Protein AF-A0A7N5JPD9-F1 (afdb_monomer_lite)

Sequence (90 aa):
MEQEREDRVYQAKLAEQAERYDEMVESMKKVAGMDVELTVEERNLLSVAYKNVIGARRASWRIISSIEQKEENKGGHEKVPKMKEYRHTV

Secondary structure (DSSP, 8-state):
-HHHHHHHHHHHHHHHHTT-HHHHHHHHHHHHTTSSPPPHHHHHHHHHHHHHHHHHHHHHHHHHHHHHHHHHTTT-TTHHHHHHHHHHT-

Foldseek 3Di:
DVVLLVVLLVQLVVCVVVVVLVSNCVSLVVNVVPPDDDDPSSVVSNVVSVCSVVVVLVVVLVVLVVVLVVCVVVVVVPVNVVSVVVSVVD

pLDDT: mean 93.78, std 5.42, range [66.06, 98.12]

InterPro domains:
  IPR000308 14-3-3 protein [PR00305] (37-66)
  IPR000308 14-3-3 protein [PR00305] (86-90)
  IPR000308 14-3-3 protein [PTHR18860] (5-90)
  IPR023409 14-3-3 protein, conserved site [PS00796] (43-53)
  IPR023410 14-3-3 domain [PF00244] (12-90)
  IPR023410 14-3-3 domain [SM00101] (5-90)
  IPR036815 14-3-3 domain superfamily [G3DSA:1.20.190.20] (1-90)
  IPR036815 14-3-3 domain superfamily [SSF48445] (4-89)

Radius of gyration: 18.73 Å; chains: 1; bounding box: 42×19×48 Å

Organism: Ailuropoda melanoleuca (NCBI:txid9646)

Structure (mmCIF, N/CA/C/O backbone):
data_AF-A0A7N5JPD9-F1
#
_entry.id   AF-A0A7N5JPD9-F1
#
loop_
_atom_site.group_PDB
_atom_site.id
_atom_site.type_symbol
_atom_site.label_atom_id
_atom_site.label_alt_id
_atom_site.label_comp_id
_atom_site.label_asym_id
_atom_site.label_entity_id
_atom_site.label_seq_id
_atom_site.pdbx_PDB_ins_code
_atom_site.Cartn_x
_atom_site.Cartn_y
_atom_site.Cartn_z
_atom_site.occupancy
_atom_site.B_iso_or_equiv
_atom_site.auth_seq_id
_atom_site.auth_comp_id
_atom_site.auth_asym_id
_atom_site.auth_atom_id
_atom_site.pdbx_PDB_model_num
ATOM 1 N N . MET A 1 1 ? -21.366 -5.947 14.367 1.00 66.06 1 MET A N 1
ATOM 2 C CA . MET A 1 1 ? -20.621 -4.821 13.766 1.00 66.06 1 MET A CA 1
ATOM 3 C C . MET A 1 1 ? -19.291 -4.620 14.474 1.00 66.06 1 MET A C 1
ATOM 5 O O . MET A 1 1 ? -18.275 -4.642 13.802 1.00 66.06 1 MET A O 1
ATOM 9 N N . GLU A 1 2 ? -19.269 -4.526 15.807 1.00 80.44 2 GLU A N 1
ATOM 10 C CA . GLU A 1 2 ? -18.021 -4.369 16.576 1.00 80.44 2 GLU A CA 1
ATOM 11 C C . GLU A 1 2 ? -17.082 -5.586 16.475 1.00 80.44 2 GLU A C 1
ATOM 13 O O . GLU A 1 2 ? -15.941 -5.423 16.062 1.00 80.44 2 GLU A O 1
ATOM 18 N N . GLN A 1 3 ? -17.590 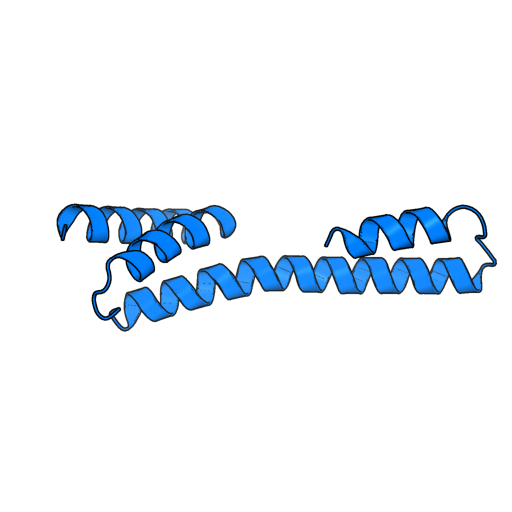-6.812 16.675 1.00 88.44 3 GLN A N 1
ATOM 19 C CA . GLN A 1 3 ? -16.787 -8.039 16.510 1.00 88.44 3 GLN A CA 1
ATOM 20 C C . GLN A 1 3 ? -16.174 -8.167 15.107 1.00 88.44 3 GLN A C 1
ATOM 22 O O . GLN A 1 3 ? -15.004 -8.491 14.957 1.00 88.44 3 GLN A O 1
ATOM 27 N N . GLU A 1 4 ? -16.951 -7.867 14.062 1.00 91.94 4 GLU A N 1
ATOM 28 C CA . GLU A 1 4 ? -16.442 -7.930 12.690 1.00 91.94 4 GLU A CA 1
ATOM 29 C C . GLU A 1 4 ? -15.337 -6.890 12.455 1.00 91.94 4 GLU A C 1
ATOM 31 O O . GLU A 1 4 ? -14.358 -7.181 11.775 1.00 91.94 4 GLU A O 1
ATOM 36 N N . ARG A 1 5 ? -15.459 -5.686 13.027 1.00 94.00 5 ARG A N 1
ATOM 37 C CA . ARG A 1 5 ? -14.416 -4.656 12.957 1.00 94.00 5 ARG A CA 1
ATOM 38 C C . ARG A 1 5 ? -13.130 -5.133 13.627 1.00 94.00 5 ARG A C 1
ATOM 40 O O . ARG A 1 5 ? -12.067 -5.047 13.014 1.00 94.00 5 ARG A O 1
ATOM 47 N N . GLU A 1 6 ? -13.232 -5.671 14.838 1.00 94.75 6 GLU A N 1
ATOM 48 C CA . GLU A 1 6 ? -12.090 -6.212 15.581 1.00 94.75 6 GLU A CA 1
ATOM 49 C C . GLU A 1 6 ? -11.405 -7.355 14.824 1.00 94.75 6 GLU A C 1
ATOM 51 O O . GLU A 1 6 ? -10.182 -7.341 14.670 1.00 94.75 6 GLU A O 1
ATOM 56 N N . ASP A 1 7 ? -12.181 -8.282 14.256 1.00 96.19 7 ASP A N 1
ATOM 57 C CA . ASP A 1 7 ? -11.658 -9.394 13.461 1.00 96.19 7 ASP A CA 1
ATOM 58 C C . ASP A 1 7 ? -10.884 -8.891 12.230 1.00 96.19 7 ASP A C 1
ATOM 60 O O . ASP A 1 7 ? -9.817 -9.413 11.897 1.00 96.19 7 ASP A O 1
ATOM 64 N N . ARG A 1 8 ? -11.379 -7.843 11.554 1.00 95.62 8 ARG A N 1
ATOM 65 C CA . ARG A 1 8 ? -10.695 -7.229 10.401 1.00 95.62 8 ARG A CA 1
ATOM 66 C C . ARG A 1 8 ? -9.407 -6.522 10.801 1.00 95.62 8 ARG A C 1
ATOM 68 O O . ARG A 1 8 ? -8.410 -6.637 10.089 1.00 95.62 8 ARG A O 1
ATOM 75 N N . VAL A 1 9 ? -9.410 -5.808 11.924 1.00 96.25 9 VAL A N 1
ATOM 76 C CA . VAL A 1 9 ? -8.204 -5.162 12.458 1.00 96.25 9 VAL A CA 1
ATOM 77 C C . VAL A 1 9 ? -7.172 -6.217 12.859 1.00 96.25 9 VAL A C 1
ATOM 79 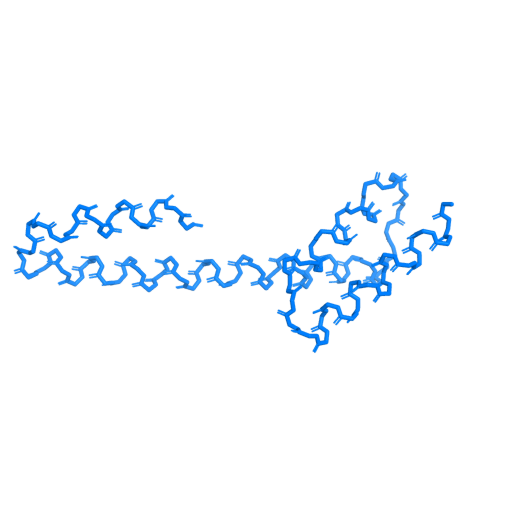O O . VAL A 1 9 ? -5.989 -6.068 12.552 1.00 96.25 9 VAL A O 1
ATOM 82 N N . TYR A 1 10 ? -7.603 -7.320 13.471 1.00 97.38 10 TYR A N 1
ATOM 83 C CA . TYR A 1 10 ? -6.726 -8.439 13.805 1.00 97.38 10 TYR A CA 1
ATOM 84 C C . TYR A 1 10 ? -6.129 -9.098 12.552 1.00 97.38 10 TYR A C 1
ATOM 86 O O . TYR A 1 10 ? -4.918 -9.307 12.484 1.00 97.38 10 TYR A O 1
ATOM 94 N N . GLN A 1 11 ? -6.940 -9.335 11.514 1.00 97.25 11 GLN A N 1
ATOM 95 C CA . GLN A 1 11 ? -6.463 -9.813 10.209 1.00 97.25 11 GLN A CA 1
ATOM 96 C C . GLN A 1 11 ? -5.433 -8.864 9.584 1.00 97.25 11 GLN A C 1
ATOM 98 O O . GLN A 1 11 ? -4.405 -9.325 9.091 1.00 97.25 11 GLN A O 1
ATOM 103 N N . ALA A 1 12 ? -5.662 -7.548 9.640 1.00 97.50 12 ALA A N 1
ATOM 104 C CA . ALA A 1 12 ? -4.715 -6.560 9.128 1.00 97.50 12 ALA A CA 1
ATOM 105 C C . ALA A 1 12 ? -3.370 -6.603 9.873 1.00 97.50 12 ALA A C 1
ATOM 107 O O . ALA A 1 12 ? -2.323 -6.535 9.234 1.00 97.50 12 ALA A O 1
ATOM 108 N N . LYS A 1 13 ? -3.384 -6.783 11.199 1.00 97.62 13 LYS A N 1
ATOM 109 C CA . LYS A 1 13 ? -2.162 -6.959 12.002 1.00 97.62 13 LYS A CA 1
ATOM 110 C C . LYS A 1 13 ? -1.408 -8.234 11.622 1.00 97.62 13 LYS A C 1
ATOM 112 O O . LYS A 1 13 ? -0.193 -8.199 11.466 1.00 97.62 13 LYS A O 1
ATOM 117 N N . LEU A 1 14 ? -2.108 -9.352 11.419 1.00 98.00 14 LEU A N 1
ATOM 118 C CA . LEU A 1 14 ? -1.476 -10.590 10.944 1.00 98.00 14 LEU A CA 1
ATOM 119 C C . LEU A 1 14 ? -0.866 -10.421 9.546 1.00 98.00 14 LEU A C 1
ATOM 121 O O . LEU A 1 14 ? 0.254 -10.869 9.305 1.00 98.00 14 LEU A O 1
ATOM 125 N N . ALA A 1 15 ? -1.577 -9.748 8.639 1.00 97.50 15 ALA A N 1
ATOM 126 C CA . ALA A 1 15 ? -1.091 -9.459 7.295 1.00 97.50 15 ALA A CA 1
ATOM 127 C C . ALA A 1 15 ? 0.147 -8.547 7.311 1.00 97.50 15 ALA A C 1
ATOM 129 O O . ALA A 1 15 ? 1.075 -8.779 6.540 1.00 97.50 15 ALA A O 1
ATOM 130 N N . GLU A 1 16 ? 0.198 -7.561 8.213 1.00 96.62 16 GLU A N 1
ATOM 131 C CA . GLU A 1 16 ? 1.375 -6.711 8.428 1.00 96.62 16 GLU A CA 1
ATOM 132 C C . GLU A 1 16 ? 2.600 -7.533 8.845 1.00 96.62 16 GLU A C 1
ATOM 134 O O . GLU A 1 16 ? 3.657 -7.394 8.233 1.00 96.62 16 GLU A O 1
ATOM 139 N N . GLN A 1 17 ? 2.455 -8.425 9.833 1.00 97.44 17 GLN A N 1
ATOM 140 C CA . GLN A 1 17 ? 3.554 -9.284 10.303 1.00 97.44 17 GLN A CA 1
ATOM 141 C C . GLN A 1 17 ? 4.040 -10.271 9.232 1.00 97.44 17 GLN A C 1
ATOM 143 O O . GLN A 1 17 ? 5.193 -10.693 9.257 1.00 97.44 17 GLN A O 1
ATOM 148 N N . ALA A 1 18 ? 3.167 -10.641 8.296 1.00 97.19 18 ALA A N 1
ATOM 149 C CA . ALA A 1 18 ? 3.489 -11.514 7.172 1.00 97.19 18 ALA A CA 1
ATOM 150 C C . ALA A 1 18 ? 3.949 -10.755 5.912 1.00 97.19 18 ALA A C 1
ATOM 152 O O . ALA A 1 18 ? 4.141 -11.386 4.875 1.00 97.19 18 ALA A O 1
ATOM 153 N N . GLU A 1 19 ? 4.062 -9.422 5.966 1.00 96.44 19 GLU A N 1
ATOM 154 C CA . GLU A 1 19 ? 4.351 -8.549 4.815 1.00 96.44 19 GLU A CA 1
ATOM 155 C C . GLU A 1 19 ? 3.363 -8.708 3.635 1.00 96.44 19 GLU A C 1
ATOM 157 O O . GLU A 1 19 ? 3.651 -8.356 2.489 1.00 96.44 19 GLU A O 1
ATOM 162 N N . ARG A 1 20 ? 2.145 -9.201 3.898 1.00 97.94 20 ARG A N 1
ATOM 163 C CA . ARG A 1 20 ? 1.073 -9.391 2.903 1.00 97.94 20 ARG A CA 1
ATOM 164 C C . ARG A 1 20 ? 0.218 -8.128 2.790 1.00 97.94 20 ARG A C 1
ATOM 166 O O . ARG A 1 20 ? -0.965 -8.110 3.129 1.00 97.94 20 ARG A O 1
ATOM 173 N N . TYR A 1 21 ? 0.826 -7.037 2.327 1.00 97.31 21 TYR A N 1
ATOM 174 C CA . TYR A 1 21 ? 0.202 -5.707 2.357 1.00 97.31 21 TYR A CA 1
ATOM 175 C C . TYR A 1 21 ? -1.052 -5.561 1.481 1.00 97.31 21 TYR A C 1
ATOM 177 O O . TYR A 1 21 ? -1.916 -4.752 1.813 1.00 97.31 21 TYR A O 1
ATOM 185 N N . ASP A 1 22 ? -1.202 -6.347 0.411 1.00 96.44 22 ASP A N 1
ATOM 186 C CA . ASP A 1 22 ? -2.432 -6.346 -0.396 1.00 96.44 22 ASP A CA 1
ATOM 187 C C . ASP A 1 22 ? -3.647 -6.821 0.427 1.00 96.44 22 ASP A C 1
ATOM 189 O O . ASP A 1 22 ? -4.694 -6.172 0.431 1.00 96.44 22 ASP A O 1
ATOM 193 N N . GLU A 1 23 ? -3.489 -7.876 1.230 1.00 97.12 23 GLU A N 1
ATOM 194 C CA . GLU A 1 23 ? -4.530 -8.364 2.153 1.00 97.12 23 GLU A CA 1
ATOM 195 C C . GLU A 1 23 ? -4.772 -7.416 3.325 1.00 97.12 23 GLU A C 1
ATOM 197 O O . GLU A 1 23 ? -5.905 -7.260 3.797 1.00 97.12 23 GLU A O 1
ATOM 202 N N . MET A 1 24 ? -3.713 -6.743 3.779 1.00 97.44 24 MET A N 1
ATOM 203 C CA . MET A 1 24 ? -3.830 -5.678 4.769 1.00 97.44 24 MET A CA 1
ATOM 204 C C . MET A 1 24 ? -4.713 -4.541 4.229 1.00 97.44 24 MET A C 1
ATOM 206 O O . MET A 1 24 ? -5.605 -4.067 4.935 1.00 97.44 24 MET A O 1
ATOM 210 N N . VAL A 1 25 ? -4.533 -4.146 2.961 1.00 97.50 25 VAL A N 1
ATOM 211 C CA . VAL A 1 25 ? -5.376 -3.142 2.292 1.00 97.50 25 VAL A CA 1
ATOM 212 C C . VAL A 1 25 ? -6.823 -3.622 2.191 1.00 97.50 25 VAL A C 1
ATOM 214 O O . VAL A 1 25 ? -7.731 -2.846 2.484 1.00 97.50 25 VAL A O 1
ATOM 217 N N . GLU A 1 26 ? -7.069 -4.874 1.805 1.00 97.25 26 GLU A N 1
ATOM 218 C CA . GLU A 1 26 ? -8.432 -5.420 1.733 1.00 97.25 26 GLU A CA 1
ATOM 219 C C . GLU A 1 26 ? -9.148 -5.398 3.086 1.00 97.25 26 GLU A C 1
ATOM 221 O O . GLU A 1 26 ? -10.318 -5.012 3.165 1.00 97.25 26 GLU A O 1
ATOM 226 N N . SER A 1 27 ? -8.445 -5.774 4.154 1.00 96.75 27 SER A N 1
ATOM 227 C CA . SER A 1 27 ? -8.993 -5.789 5.512 1.00 96.75 27 SER A CA 1
ATOM 228 C C . SER A 1 27 ? -9.301 -4.372 5.998 1.00 96.75 27 SER A C 1
ATOM 230 O O . SER A 1 27 ? -10.419 -4.096 6.434 1.00 96.75 27 SER A O 1
ATOM 232 N N . MET A 1 28 ? -8.358 -3.441 5.830 1.00 96.94 28 MET A N 1
ATOM 233 C CA . MET A 1 28 ? -8.522 -2.057 6.280 1.00 96.94 28 MET A CA 1
ATOM 234 C C . MET A 1 28 ? -9.512 -1.252 5.425 1.00 96.94 28 MET A C 1
ATOM 236 O O . MET A 1 28 ? -10.180 -0.363 5.951 1.00 96.94 28 MET A O 1
ATOM 240 N N . LYS A 1 29 ? -9.690 -1.586 4.137 1.00 96.06 29 LYS A N 1
ATOM 241 C CA . LYS A 1 29 ? -10.774 -1.035 3.298 1.00 96.06 29 LYS A CA 1
ATOM 242 C C . LYS A 1 29 ? -12.150 -1.372 3.862 1.00 96.06 29 LYS A C 1
ATOM 244 O O . LYS A 1 29 ? -13.026 -0.516 3.855 1.00 96.06 29 LYS A O 1
ATOM 249 N N . LYS A 1 30 ? -12.341 -2.604 4.348 1.00 95.75 30 LYS A N 1
ATOM 250 C CA . LYS A 1 30 ? -13.613 -3.022 4.952 1.00 95.75 30 LYS A CA 1
ATOM 251 C C . LYS A 1 30 ? -13.883 -2.256 6.240 1.00 95.75 30 LYS A C 1
ATOM 253 O O . LYS A 1 30 ? -14.992 -1.770 6.401 1.00 95.75 30 LYS A O 1
ATOM 258 N N . VAL A 1 31 ? -12.868 -2.074 7.091 1.00 94.94 31 VAL A N 1
ATOM 259 C CA . VAL A 1 31 ? -12.973 -1.257 8.316 1.00 94.94 31 VAL A CA 1
ATOM 260 C C . VAL A 1 31 ? -13.339 0.194 7.980 1.00 94.94 31 VAL A C 1
ATOM 262 O O . VAL A 1 31 ? -14.272 0.738 8.558 1.00 94.94 31 VAL A O 1
ATOM 265 N N . ALA A 1 32 ? -12.671 0.803 6.995 1.00 94.81 32 ALA A N 1
ATOM 266 C CA . ALA A 1 32 ? -12.979 2.164 6.547 1.00 94.81 32 ALA A CA 1
ATOM 267 C C . ALA A 1 32 ? -14.373 2.300 5.902 1.00 94.81 32 ALA A C 1
ATOM 269 O O . ALA A 1 32 ? -14.959 3.376 5.936 1.00 94.81 32 ALA A O 1
ATOM 270 N N . GLY A 1 33 ? -14.908 1.221 5.324 1.00 94.12 33 GLY A N 1
ATOM 271 C CA . GLY A 1 33 ? -16.236 1.182 4.710 1.00 94.12 33 GLY A CA 1
ATOM 272 C C . GLY A 1 33 ? -17.400 1.007 5.690 1.00 94.12 33 GLY A C 1
ATOM 273 O O . GLY A 1 33 ? -18.544 1.022 5.250 1.00 94.12 33 GLY A O 1
ATOM 274 N N . MET A 1 34 ? -17.141 0.838 6.992 1.00 92.44 34 MET A N 1
ATOM 275 C CA . MET A 1 34 ? -18.188 0.674 8.014 1.00 92.44 34 MET A CA 1
ATOM 276 C C . MET A 1 34 ? -18.863 1.995 8.433 1.00 92.44 34 MET A C 1
ATOM 278 O O . MET A 1 34 ? -19.734 1.965 9.294 1.00 92.44 34 MET A O 1
ATOM 282 N N . ASP A 1 35 ? -18.478 3.130 7.838 1.00 89.38 35 ASP A N 1
ATOM 283 C CA . ASP A 1 35 ? -19.042 4.474 8.080 1.00 89.38 35 ASP A CA 1
ATOM 284 C C . ASP A 1 35 ? -18.987 4.927 9.557 1.00 89.38 35 ASP A C 1
ATOM 286 O O . ASP A 1 35 ? -19.838 5.655 10.064 1.00 89.38 35 ASP A O 1
ATOM 290 N N . VAL A 1 36 ? -17.947 4.475 10.266 1.00 91.75 36 VAL A N 1
ATOM 291 C CA . VAL A 1 36 ? -17.619 4.879 11.639 1.00 91.75 36 VAL A CA 1
ATOM 292 C C . VAL A 1 36 ? -16.234 5.515 11.648 1.00 91.75 36 VAL A C 1
ATOM 294 O O . VAL A 1 36 ? -15.347 5.112 10.894 1.00 91.75 36 VAL A O 1
ATOM 297 N N . GLU A 1 37 ? -16.027 6.499 12.523 1.00 95.19 37 GLU A N 1
ATOM 298 C CA . GLU A 1 37 ? -14.725 7.139 12.681 1.00 95.19 37 GLU A CA 1
ATOM 299 C C . GLU A 1 37 ? -13.636 6.112 13.035 1.00 95.19 37 GLU A C 1
ATOM 301 O O . GLU A 1 37 ? -13.797 5.253 13.912 1.00 95.19 37 GLU A O 1
ATOM 306 N N . LEU A 1 38 ? -12.517 6.197 12.313 1.00 95.88 38 LEU A N 1
ATOM 307 C CA . LEU A 1 38 ? -11.360 5.340 12.524 1.00 95.88 38 LEU A CA 1
ATOM 308 C C . LEU A 1 38 ? -10.559 5.812 13.734 1.00 95.88 38 LEU A C 1
ATOM 310 O O . LEU A 1 38 ? -10.226 6.994 13.870 1.00 95.88 38 LEU A O 1
ATOM 314 N N . THR A 1 39 ? -10.150 4.862 14.566 1.00 96.56 39 THR A N 1
ATOM 315 C CA . THR A 1 39 ? -9.221 5.129 15.659 1.00 96.56 39 THR A CA 1
ATOM 316 C C . THR A 1 39 ? -7.845 5.533 15.116 1.00 96.56 39 THR A C 1
ATOM 318 O O . THR A 1 39 ? -7.529 5.397 13.929 1.00 96.56 39 THR A O 1
ATOM 321 N N . VAL A 1 40 ? -6.984 6.059 15.989 1.00 97.00 40 VAL A N 1
ATOM 322 C CA . VAL A 1 40 ? -5.591 6.374 15.625 1.00 97.00 40 VAL A CA 1
ATOM 323 C C . VAL A 1 40 ? -4.863 5.128 15.110 1.00 97.00 40 VAL A C 1
ATOM 325 O O . VAL A 1 40 ? -4.158 5.203 14.107 1.00 97.00 40 VAL A O 1
ATOM 328 N N . GLU A 1 41 ? -5.072 3.981 15.756 1.00 95.88 41 GLU A N 1
ATOM 329 C CA . GLU A 1 41 ? -4.453 2.717 15.359 1.00 95.88 41 GLU A CA 1
ATOM 330 C C . GLU A 1 41 ? -4.920 2.267 13.970 1.00 95.88 41 GLU A C 1
ATOM 332 O O . GLU A 1 41 ? -4.101 1.954 13.110 1.00 95.88 41 GLU A O 1
ATOM 337 N N . GLU A 1 42 ? -6.222 2.312 13.701 1.00 96.50 42 GLU A N 1
ATOM 338 C CA . GLU A 1 42 ? -6.764 1.905 12.404 1.00 96.50 42 GLU A CA 1
ATOM 339 C C . GLU A 1 42 ? -6.326 2.834 11.271 1.00 96.50 42 GLU A C 1
ATOM 341 O O . GLU A 1 42 ? -6.007 2.368 10.178 1.00 96.50 42 GLU A O 1
ATOM 346 N N . ARG A 1 43 ? -6.242 4.148 11.516 1.00 97.81 43 ARG A N 1
ATOM 347 C CA . ARG A 1 43 ? -5.685 5.090 10.531 1.00 97.81 43 ARG A CA 1
ATOM 348 C C . ARG A 1 43 ? -4.221 4.792 10.223 1.00 97.81 43 ARG A C 1
ATOM 350 O O . ARG A 1 43 ? -3.814 4.887 9.062 1.00 97.81 43 ARG A O 1
ATOM 357 N N . ASN A 1 44 ? -3.442 4.410 11.233 1.00 97.69 44 ASN A N 1
ATOM 358 C CA . ASN A 1 44 ? -2.051 4.010 11.045 1.00 97.69 44 ASN A CA 1
ATOM 359 C C . ASN A 1 44 ? -1.959 2.723 10.219 1.00 97.69 44 ASN A C 1
ATOM 361 O O . ASN A 1 44 ? -1.231 2.707 9.229 1.00 97.69 44 ASN A O 1
ATOM 365 N N . LEU A 1 45 ? -2.744 1.692 10.548 1.00 97.44 45 LEU A N 1
ATOM 366 C CA . LEU A 1 45 ? -2.789 0.437 9.788 1.00 97.44 45 LEU A CA 1
ATOM 367 C C . LEU A 1 45 ? -3.197 0.674 8.328 1.00 97.44 45 LEU A C 1
ATOM 369 O O . LEU A 1 45 ? -2.533 0.192 7.413 1.00 97.44 45 LEU A O 1
ATOM 373 N N . LEU A 1 46 ? -4.233 1.483 8.089 1.00 96.94 46 LEU A N 1
ATOM 374 C CA . LEU A 1 46 ? -4.658 1.858 6.739 1.00 96.94 46 LEU A CA 1
ATOM 375 C C . LEU A 1 46 ? -3.522 2.561 5.975 1.00 96.94 46 LEU A C 1
ATOM 377 O O . LEU A 1 46 ? -3.248 2.233 4.820 1.00 96.94 46 LEU A O 1
ATOM 381 N N . SER A 1 47 ? -2.823 3.492 6.629 1.00 97.62 47 SER A N 1
ATOM 382 C CA . SER A 1 47 ? -1.701 4.226 6.034 1.00 97.62 47 SER A CA 1
ATOM 383 C C . SER A 1 47 ? -0.526 3.309 5.691 1.00 97.62 47 SER A C 1
ATOM 385 O O . SER A 1 47 ? 0.027 3.398 4.594 1.00 97.62 47 SER A O 1
ATOM 387 N N . VAL A 1 48 ? -0.150 2.411 6.607 1.00 97.56 48 VAL A N 1
ATOM 388 C CA . VAL A 1 48 ? 0.932 1.434 6.417 1.00 97.56 48 VAL A CA 1
ATOM 389 C C . VAL A 1 48 ? 0.605 0.482 5.267 1.00 97.56 48 VAL A C 1
ATOM 391 O O . VAL A 1 48 ? 1.454 0.279 4.396 1.00 97.56 48 VAL A O 1
ATOM 394 N N . ALA A 1 49 ? -0.625 -0.034 5.210 1.00 97.19 49 ALA A N 1
ATOM 395 C CA . ALA A 1 49 ? -1.068 -0.950 4.165 1.00 97.19 49 ALA A CA 1
ATOM 396 C C . ALA A 1 49 ? -0.886 -0.337 2.766 1.00 97.19 49 ALA A C 1
ATOM 398 O O . ALA A 1 49 ? -0.153 -0.864 1.927 1.00 97.19 49 ALA A O 1
ATOM 399 N N . TYR A 1 50 ? -1.477 0.839 2.532 1.00 97.94 50 TYR A N 1
ATOM 400 C CA . TYR A 1 50 ? -1.393 1.496 1.227 1.00 97.94 50 TYR A CA 1
ATOM 401 C C . TYR A 1 50 ? 0.015 1.983 0.890 1.00 97.94 50 TYR A C 1
ATOM 403 O O . TYR A 1 50 ? 0.431 1.851 -0.263 1.00 97.94 50 TYR A O 1
ATOM 411 N N . LYS A 1 51 ? 0.763 2.524 1.865 1.00 98.12 51 LYS A N 1
ATOM 412 C CA . LYS A 1 51 ? 2.143 2.994 1.659 1.00 98.12 51 LYS A CA 1
ATOM 413 C C . LYS A 1 51 ? 3.034 1.880 1.113 1.00 98.12 51 LYS A C 1
ATOM 415 O O . LYS A 1 51 ? 3.832 2.143 0.213 1.00 98.12 51 LYS A O 1
ATOM 420 N N . ASN A 1 52 ? 2.906 0.666 1.643 1.00 96.75 52 ASN A N 1
ATOM 421 C CA . ASN A 1 52 ? 3.722 -0.461 1.206 1.00 96.75 52 ASN A CA 1
ATOM 422 C C . ASN A 1 52 ? 3.314 -0.961 -0.186 1.00 96.75 52 ASN A C 1
ATOM 424 O O . ASN A 1 52 ? 4.180 -1.074 -1.056 1.00 96.75 52 ASN A O 1
ATOM 428 N N . VAL A 1 53 ? 2.012 -1.137 -0.450 1.00 96.25 53 VAL A N 1
ATOM 429 C CA . VAL A 1 53 ? 1.518 -1.556 -1.778 1.00 96.25 53 VAL A CA 1
ATOM 430 C C . VAL A 1 53 ? 1.938 -0.565 -2.870 1.00 96.25 53 VAL A C 1
ATOM 432 O O . VAL A 1 53 ? 2.532 -0.948 -3.882 1.00 96.25 53 VAL A O 1
ATOM 435 N N . ILE A 1 54 ? 1.696 0.737 -2.668 1.00 96.31 54 ILE A N 1
ATOM 436 C CA . ILE A 1 54 ? 2.074 1.749 -3.666 1.00 96.31 54 ILE A CA 1
ATOM 437 C C . ILE A 1 54 ? 3.592 1.941 -3.739 1.00 96.31 54 ILE A C 1
ATOM 439 O O . ILE A 1 54 ? 4.128 2.264 -4.800 1.00 96.31 54 ILE A O 1
ATOM 443 N N . GLY A 1 55 ? 4.303 1.734 -2.628 1.00 97.12 55 GLY A N 1
ATOM 444 C CA . GLY A 1 55 ? 5.759 1.788 -2.558 1.00 97.12 55 GLY A CA 1
ATOM 445 C C . GLY A 1 55 ? 6.408 0.762 -3.482 1.00 97.12 55 GLY A C 1
ATOM 446 O O . GLY A 1 55 ? 7.267 1.132 -4.288 1.00 97.12 55 GLY A O 1
ATOM 447 N N . ALA A 1 56 ? 5.937 -0.486 -3.426 1.00 95.50 56 ALA A N 1
ATOM 448 C CA . ALA A 1 56 ? 6.386 -1.562 -4.302 1.00 95.50 56 ALA A CA 1
ATOM 449 C C . ALA A 1 56 ? 6.107 -1.240 -5.780 1.00 95.50 56 ALA A C 1
ATOM 451 O O . ALA A 1 56 ? 7.027 -1.277 -6.599 1.00 95.50 56 ALA A O 1
ATOM 452 N N . ARG A 1 57 ? 4.885 -0.801 -6.121 1.00 95.50 57 ARG A N 1
ATOM 453 C CA . ARG A 1 57 ? 4.527 -0.408 -7.500 1.00 95.50 57 ARG A CA 1
ATOM 454 C C . ARG A 1 57 ? 5.393 0.733 -8.030 1.00 95.50 57 ARG A C 1
ATOM 456 O O . ARG A 1 57 ? 5.940 0.642 -9.125 1.00 95.50 57 ARG A O 1
ATOM 463 N N . ARG A 1 58 ? 5.606 1.786 -7.234 1.00 97.69 58 ARG A N 1
ATOM 464 C CA . ARG A 1 58 ? 6.476 2.918 -7.606 1.00 97.69 58 ARG A CA 1
ATOM 465 C C . ARG A 1 58 ? 7.935 2.507 -7.784 1.00 97.69 58 ARG A C 1
ATOM 467 O O . ARG A 1 58 ? 8.638 3.099 -8.603 1.00 97.69 58 ARG A O 1
ATOM 474 N N . ALA A 1 59 ? 8.434 1.559 -6.992 1.00 97.31 59 ALA A N 1
ATOM 475 C CA . ALA A 1 59 ? 9.780 1.021 -7.169 1.00 97.31 59 ALA A CA 1
ATOM 476 C C . ALA A 1 59 ? 9.888 0.249 -8.491 1.00 97.31 59 ALA A C 1
ATOM 478 O O . ALA A 1 59 ? 10.763 0.569 -9.296 1.00 97.31 59 ALA A O 1
ATOM 479 N N . SER A 1 60 ? 8.949 -0.662 -8.757 1.00 96.75 60 SER A N 1
ATOM 480 C 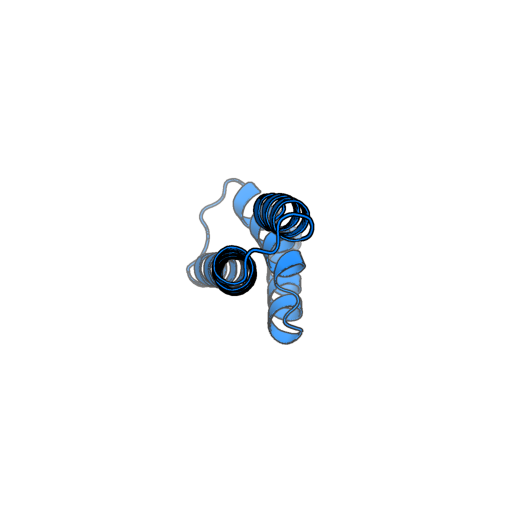CA . SER A 1 60 ? 8.854 -1.401 -10.021 1.00 96.75 60 SER A CA 1
ATOM 481 C C . SER A 1 60 ? 8.772 -0.467 -11.226 1.00 96.75 60 SER A C 1
ATOM 483 O O . SER A 1 60 ? 9.554 -0.608 -12.164 1.00 96.75 60 SER A O 1
ATOM 485 N N . TRP A 1 61 ? 7.910 0.553 -11.172 1.00 96.31 61 TRP A N 1
ATOM 486 C CA . TRP A 1 61 ? 7.758 1.531 -12.249 1.00 96.31 61 TRP A CA 1
ATOM 487 C C . TRP A 1 61 ? 9.067 2.273 -12.543 1.00 96.31 61 TRP A C 1
ATOM 489 O O . TRP A 1 61 ? 9.474 2.379 -13.696 1.00 96.31 61 TRP A O 1
ATOM 499 N N . ARG A 1 62 ? 9.786 2.736 -11.507 1.00 97.38 62 ARG A N 1
ATOM 500 C CA . ARG A 1 62 ? 11.089 3.406 -11.683 1.00 97.38 62 ARG A CA 1
ATOM 501 C C . ARG A 1 62 ? 12.130 2.491 -12.325 1.00 97.38 62 ARG A C 1
ATOM 503 O O . ARG A 1 62 ? 12.893 2.947 -13.174 1.00 97.38 62 ARG A O 1
ATOM 510 N N . ILE A 1 63 ? 12.168 1.221 -11.920 1.00 96.38 63 ILE A N 1
ATOM 511 C CA . ILE A 1 63 ? 13.097 0.231 -12.475 1.00 96.38 63 ILE A CA 1
ATOM 512 C C . ILE A 1 63 ? 12.794 0.003 -13.957 1.00 96.38 63 ILE A C 1
ATOM 514 O O . ILE A 1 63 ? 13.701 0.106 -14.781 1.00 96.38 63 ILE A O 1
ATOM 518 N N . ILE A 1 64 ? 11.528 -0.240 -14.306 1.00 94.94 64 ILE A N 1
ATOM 519 C CA . ILE A 1 64 ? 11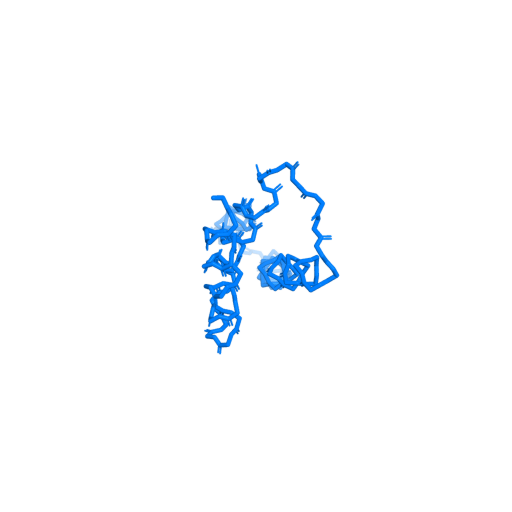.111 -0.486 -15.692 1.00 94.94 64 ILE A CA 1
ATOM 520 C C . ILE A 1 64 ? 11.399 0.738 -16.561 1.00 94.94 64 ILE A C 1
ATOM 522 O O . ILE A 1 64 ? 12.018 0.591 -17.610 1.00 94.94 64 ILE A O 1
ATOM 526 N N . SER A 1 65 ? 11.059 1.944 -16.097 1.00 94.81 65 SER A N 1
ATOM 527 C CA . SER A 1 65 ? 11.379 3.192 -16.800 1.00 94.81 65 SER A CA 1
ATOM 528 C C . SER A 1 65 ? 12.884 3.355 -17.043 1.00 94.81 65 SER A C 1
ATOM 530 O O . SER A 1 65 ? 13.293 3.773 -18.124 1.00 94.81 65 SER A O 1
ATOM 532 N N . SER A 1 66 ? 13.731 2.984 -16.074 1.00 95.00 66 SER A N 1
ATOM 533 C CA . SER A 1 66 ? 15.189 3.029 -16.246 1.00 95.00 66 SER A CA 1
ATOM 534 C C . SER A 1 66 ? 15.696 2.002 -17.265 1.00 95.00 66 SER A C 1
ATOM 536 O O . SER A 1 66 ? 16.620 2.297 -18.024 1.00 95.00 66 SER A O 1
ATOM 538 N N . ILE A 1 67 ? 15.112 0.802 -17.296 1.00 93.06 67 ILE A N 1
ATOM 539 C CA . ILE A 1 67 ? 15.459 -0.244 -18.269 1.00 93.06 67 ILE A CA 1
ATOM 540 C C . ILE A 1 67 ? 15.025 0.173 -19.677 1.00 93.06 67 ILE A C 1
ATOM 542 O O . ILE A 1 67 ? 15.831 0.089 -20.599 1.00 93.06 67 ILE A O 1
ATOM 546 N N . GLU A 1 68 ? 13.798 0.673 -19.827 1.00 91.62 68 GLU A N 1
ATOM 547 C CA . GLU A 1 68 ? 13.259 1.182 -21.091 1.00 91.62 68 GLU A CA 1
ATOM 548 C C . GLU A 1 68 ? 14.167 2.268 -21.675 1.00 91.62 68 GLU A C 1
ATOM 550 O O . GLU A 1 68 ? 14.623 2.135 -22.807 1.00 91.62 68 GLU A O 1
ATOM 555 N N . GLN A 1 69 ? 14.525 3.279 -20.876 1.00 91.56 69 GLN A N 1
ATOM 556 C CA . GLN A 1 69 ? 15.401 4.368 -21.316 1.00 91.56 69 GLN A CA 1
ATOM 557 C C . GLN A 1 69 ? 16.793 3.867 -21.740 1.00 91.56 69 GLN A C 1
ATOM 559 O O . GLN A 1 69 ? 17.375 4.350 -22.713 1.00 91.56 69 GLN A O 1
ATOM 564 N N . LYS A 1 70 ? 17.352 2.877 -21.028 1.00 92.50 70 LYS A N 1
ATOM 565 C CA . LYS A 1 70 ? 18.636 2.261 -21.401 1.00 92.50 70 LYS A CA 1
ATOM 566 C C . LYS A 1 70 ? 18.552 1.500 -22.722 1.00 92.50 70 LYS A C 1
ATOM 568 O O . LYS A 1 70 ? 19.538 1.486 -23.454 1.00 92.50 70 LYS A O 1
ATOM 573 N N . GLU A 1 71 ? 17.428 0.851 -23.005 1.00 92.19 71 GLU A N 1
ATOM 574 C CA . GLU A 1 71 ? 17.228 0.088 -24.239 1.00 92.19 71 GLU A CA 1
ATOM 575 C C . GLU A 1 71 ? 16.945 1.005 -25.439 1.00 92.19 71 GLU A C 1
ATOM 577 O O . GLU A 1 71 ? 17.461 0.761 -26.532 1.00 92.19 71 GLU A O 1
ATOM 582 N N . GLU A 1 72 ? 16.224 2.111 -25.229 1.00 89.81 72 GLU A N 1
ATOM 583 C CA . GLU A 1 72 ? 16.046 3.172 -26.230 1.00 89.81 72 GLU A CA 1
ATOM 584 C C . GLU A 1 72 ? 17.396 3.741 -26.689 1.00 89.81 72 GLU A C 1
ATOM 586 O O . GLU A 1 72 ? 17.658 3.819 -27.889 1.00 89.81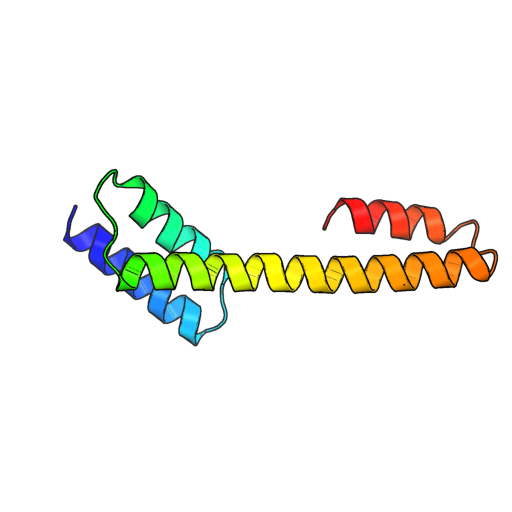 72 GLU A O 1
ATOM 591 N N . ASN A 1 73 ? 18.306 4.022 -25.751 1.00 89.56 73 ASN A N 1
ATOM 592 C CA . ASN A 1 73 ? 19.648 4.532 -26.059 1.00 89.56 73 ASN A CA 1
ATOM 593 C C . ASN A 1 73 ? 20.532 3.544 -26.845 1.00 89.56 73 ASN A C 1
ATOM 595 O O . ASN A 1 73 ? 21.516 3.957 -27.454 1.00 89.56 73 ASN A O 1
ATOM 599 N N . LYS A 1 74 ? 20.211 2.245 -26.829 1.00 90.31 74 LYS A N 1
ATOM 600 C CA . LYS A 1 74 ? 20.935 1.202 -27.577 1.00 90.31 74 LYS A CA 1
ATOM 601 C C . LYS A 1 74 ? 20.362 0.952 -28.976 1.00 90.31 74 LYS A C 1
ATOM 603 O O . LYS A 1 74 ? 20.902 0.115 -29.694 1.00 90.31 74 LYS A O 1
ATOM 608 N N . GLY A 1 75 ? 19.271 1.624 -29.356 1.00 84.38 75 GLY A N 1
ATOM 609 C CA . GLY A 1 75 ? 18.572 1.372 -30.620 1.00 84.38 75 GLY A CA 1
ATOM 610 C C . GLY A 1 75 ? 17.729 0.090 -30.613 1.00 84.38 75 GLY A C 1
ATOM 611 O O . GLY A 1 75 ? 17.531 -0.526 -31.658 1.00 84.38 75 GLY A O 1
ATOM 612 N N . GLY A 1 76 ? 17.242 -0.352 -29.445 1.00 74.19 76 GLY A N 1
ATOM 613 C CA . GLY A 1 76 ? 16.442 -1.574 -29.294 1.00 74.19 76 GLY A CA 1
ATOM 614 C C . GLY A 1 76 ? 15.010 -1.462 -29.839 1.00 74.19 76 GLY A C 1
ATOM 615 O O . GLY A 1 76 ? 14.051 -1.522 -29.070 1.00 74.19 76 GLY A O 1
ATOM 616 N N . HIS A 1 77 ? 14.847 -1.333 -31.159 1.00 75.56 77 HIS A N 1
ATOM 617 C CA . HIS A 1 77 ? 13.563 -1.056 -31.824 1.00 75.56 77 HIS A CA 1
ATOM 618 C C . HIS A 1 77 ? 12.445 -2.083 -31.544 1.00 75.56 77 HIS A C 1
ATOM 620 O O . HIS A 1 77 ? 11.278 -1.705 -31.495 1.00 75.56 77 HIS A O 1
ATOM 626 N N . GLU A 1 78 ? 12.772 -3.358 -31.303 1.00 83.69 78 GLU A N 1
ATOM 627 C CA . GLU A 1 78 ? 11.768 -4.413 -31.068 1.00 83.69 78 GLU A CA 1
ATOM 628 C C . GLU A 1 78 ? 11.419 -4.641 -29.587 1.00 83.69 78 GLU A C 1
ATOM 630 O O . GLU A 1 78 ? 10.333 -5.126 -29.265 1.00 83.69 78 GLU A O 1
ATOM 635 N N . LYS A 1 79 ? 12.332 -4.316 -28.661 1.00 87.56 79 LYS A N 1
ATOM 636 C CA . LYS A 1 79 ? 12.160 -4.598 -27.222 1.00 87.56 79 LYS A CA 1
ATOM 637 C C . LYS A 1 79 ? 11.518 -3.438 -26.468 1.00 87.56 79 LYS A C 1
ATOM 639 O O . LYS A 1 79 ? 10.743 -3.674 -25.543 1.00 87.56 79 LYS A O 1
ATOM 644 N N . VAL A 1 80 ? 11.788 -2.203 -26.894 1.00 89.94 80 VAL A N 1
ATOM 645 C CA . VAL A 1 80 ? 11.227 -0.983 -26.293 1.00 89.94 80 VAL A CA 1
ATOM 646 C C . VAL A 1 80 ? 9.689 -0.981 -26.276 1.00 89.94 80 VAL A C 1
ATOM 648 O O . VAL A 1 80 ? 9.133 -0.672 -25.222 1.00 89.94 80 VAL A O 1
ATOM 651 N N . PRO A 1 81 ? 8.964 -1.372 -27.348 1.00 91.62 81 PRO A N 1
ATOM 652 C CA . PRO A 1 81 ? 7.500 -1.421 -27.312 1.00 91.62 81 PRO A CA 1
ATOM 653 C C . PRO A 1 81 ? 6.951 -2.364 -26.232 1.00 91.62 81 PRO A C 1
ATOM 655 O O . PRO A 1 81 ? 6.035 -1.989 -25.506 1.00 91.62 81 PRO A O 1
ATOM 658 N N . LYS A 1 82 ? 7.565 -3.544 -26.055 1.00 91.12 82 LYS A N 1
ATOM 659 C CA . LYS A 1 82 ? 7.176 -4.514 -25.014 1.00 91.12 82 LYS A CA 1
ATOM 660 C C . LYS A 1 82 ? 7.431 -3.975 -23.604 1.00 91.12 82 LYS A C 1
ATOM 662 O O . LYS A 1 82 ? 6.623 -4.177 -22.705 1.00 91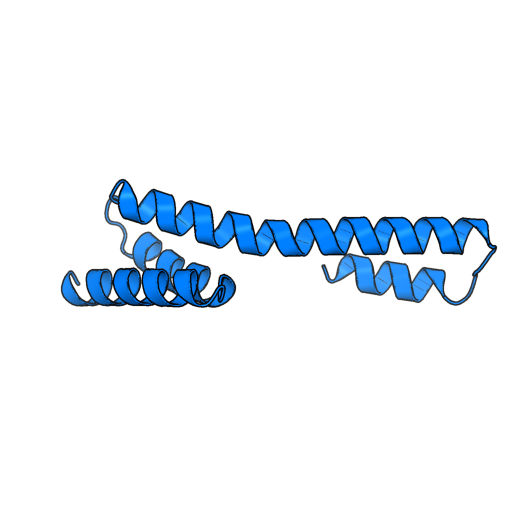.12 82 LYS A O 1
ATOM 667 N N . MET A 1 83 ? 8.547 -3.268 -23.405 1.00 91.06 83 MET A N 1
ATOM 668 C CA . MET A 1 83 ? 8.862 -2.623 -22.124 1.00 91.06 83 MET A CA 1
ATOM 669 C C . MET A 1 83 ? 7.885 -1.487 -21.808 1.00 91.06 83 MET A C 1
ATOM 671 O O . MET A 1 83 ? 7.422 -1.386 -20.672 1.00 91.06 83 MET A O 1
ATOM 675 N N . LYS A 1 84 ? 7.518 -0.687 -22.818 1.00 91.12 84 LYS A N 1
ATOM 676 C CA . LYS A 1 84 ? 6.485 0.347 -22.698 1.00 91.12 84 LYS A CA 1
ATOM 677 C C . LYS A 1 84 ? 5.155 -0.260 -22.295 1.00 91.12 84 LYS A C 1
ATOM 679 O O . LYS A 1 84 ? 4.554 0.222 -21.343 1.00 91.12 84 LYS A O 1
ATOM 684 N N . GLU A 1 85 ? 4.703 -1.302 -22.984 1.00 92.94 85 GLU A N 1
ATOM 685 C CA . GLU A 1 85 ? 3.454 -1.994 -22.653 1.00 92.94 85 GLU A CA 1
ATOM 686 C C . GLU A 1 85 ? 3.467 -2.482 -21.202 1.00 92.94 85 GLU A C 1
ATOM 688 O O . GLU A 1 85 ? 2.578 -2.131 -20.430 1.00 92.94 85 GLU A O 1
ATOM 693 N N . TYR A 1 86 ? 4.536 -3.167 -20.786 1.00 92.94 86 TYR A N 1
ATOM 694 C CA . TYR A 1 86 ? 4.666 -3.646 -19.413 1.00 92.94 86 TYR A CA 1
ATOM 695 C C . TYR A 1 86 ? 4.654 -2.508 -18.382 1.00 92.94 86 TYR A C 1
ATOM 697 O O . TYR A 1 86 ? 3.967 -2.609 -17.366 1.00 92.94 86 TYR A O 1
ATOM 705 N N . ARG A 1 87 ? 5.330 -1.382 -18.652 1.00 93.19 87 ARG A N 1
ATOM 706 C CA . ARG A 1 87 ? 5.306 -0.200 -17.775 1.00 93.19 87 ARG A CA 1
ATOM 707 C C . ARG A 1 87 ? 3.891 0.342 -17.552 1.00 93.19 87 ARG A C 1
ATOM 709 O O . ARG A 1 87 ? 3.610 0.799 -16.452 1.00 93.19 87 ARG A O 1
ATOM 716 N N . HIS A 1 88 ? 3.016 0.304 -18.561 1.00 91.88 88 HIS A N 1
ATOM 717 C CA . HIS A 1 88 ? 1.632 0.788 -18.434 1.00 91.88 88 HIS A CA 1
ATOM 718 C C . HIS A 1 88 ? 0.744 -0.127 -17.573 1.00 91.88 88 HIS A C 1
ATOM 720 O O . HIS A 1 88 ? -0.340 0.293 -17.179 1.00 91.88 88 HIS A O 1
ATOM 726 N N . THR A 1 89 ? 1.186 -1.354 -17.270 1.00 91.94 89 THR A N 1
ATOM 727 C CA . THR A 1 89 ? 0.451 -2.283 -16.389 1.00 91.94 89 THR A CA 1
ATOM 728 C C . THR A 1 89 ? 0.748 -2.091 -14.898 1.00 91.94 89 THR A C 1
ATOM 730 O O . THR A 1 89 ? 0.037 -2.650 -14.059 1.00 91.94 89 THR A O 1
ATOM 733 N N . VAL A 1 90 ? 1.794 -1.324 -14.562 1.00 86.25 90 VAL A N 1
ATOM 734 C CA . VAL A 1 90 ? 2.261 -1.087 -13.183 1.00 86.25 90 VAL A CA 1
ATOM 735 C C . VAL A 1 90 ? 1.548 0.096 -12.550 1.00 86.25 90 VAL A C 1
ATOM 737 O O . VAL A 1 90 ? 1.010 -0.101 -11.427 1.00 86.25 90 VAL A O 1
#